Protein AF-W2VGJ0-F1 (afdb_monomer_lite)

Radius of gyration: 17.11 Å; chains: 1; bounding box: 40×19×42 Å

Structure (mmCIF, N/CA/C/O backbone):
data_AF-W2VGJ0-F1
#
_entry.id   AF-W2VGJ0-F1
#
loop_
_atom_site.group_PDB
_atom_site.id
_atom_site.type_symbol
_atom_site.label_atom_id
_atom_site.label_alt_id
_atom_site.label_comp_id
_atom_site.label_asym_id
_atom_site.label_entity_id
_atom_site.label_seq_id
_atom_site.pdbx_PDB_ins_code
_atom_site.Cartn_x
_atom_site.Cartn_y
_atom_site.Cartn_z
_atom_site.occupancy
_atom_site.B_iso_or_equiv
_atom_site.auth_seq_id
_atom_site.auth_comp_id
_atom_site.auth_asym_id
_atom_site.auth_atom_id
_atom_site.pdbx_PDB_model_num
ATOM 1 N N . MET A 1 1 ? -12.781 10.292 15.314 1.00 55.88 1 MET A N 1
ATOM 2 C CA . MET A 1 1 ? -12.317 10.608 13.942 1.00 55.88 1 MET A CA 1
ATOM 3 C C . MET A 1 1 ? -12.882 9.555 13.000 1.00 55.88 1 MET A C 1
ATOM 5 O O . MET A 1 1 ? -12.708 8.381 13.288 1.00 55.88 1 MET A O 1
ATOM 9 N N . ASN A 1 2 ? -13.605 9.940 11.944 1.00 79.12 2 ASN A N 1
ATOM 10 C CA . ASN A 1 2 ? -14.225 8.993 11.007 1.00 79.12 2 ASN A CA 1
ATOM 11 C C . ASN A 1 2 ? -13.535 9.108 9.639 1.00 79.12 2 ASN A C 1
ATOM 13 O O . ASN A 1 2 ? -13.987 9.840 8.757 1.00 79.12 2 ASN A O 1
ATOM 17 N N . VAL A 1 3 ? -12.370 8.470 9.513 1.00 79.00 3 VAL A N 1
ATOM 18 C CA . VAL A 1 3 ? -11.575 8.483 8.280 1.00 79.00 3 VAL A CA 1
ATOM 19 C C . VAL A 1 3 ? -12.182 7.478 7.306 1.00 79.00 3 VAL A C 1
ATOM 21 O O . VAL A 1 3 ? -12.215 6.285 7.584 1.00 79.00 3 VAL A O 1
ATOM 24 N N . LYS A 1 4 ? -12.681 7.966 6.165 1.00 86.25 4 LYS A N 1
ATOM 25 C CA . LYS A 1 4 ? -13.308 7.123 5.130 1.00 86.25 4 LYS A CA 1
ATOM 26 C C . LYS A 1 4 ? -12.304 6.572 4.119 1.00 86.25 4 LYS A C 1
ATOM 28 O O . LYS A 1 4 ? -12.502 5.477 3.601 1.00 86.25 4 LYS A O 1
ATOM 33 N N . TYR A 1 5 ? -11.244 7.328 3.844 1.00 88.00 5 TYR A N 1
ATOM 34 C CA . TYR A 1 5 ? -10.240 7.000 2.837 1.00 88.00 5 TYR A CA 1
ATOM 35 C C . TYR A 1 5 ? -8.846 7.273 3.384 1.00 88.00 5 TYR A C 1
ATOM 37 O O . TYR A 1 5 ? -8.613 8.317 3.992 1.00 88.00 5 TYR A O 1
ATOM 45 N N . PHE A 1 6 ? -7.933 6.341 3.144 1.00 86.38 6 PHE A N 1
ATOM 46 C CA . PHE A 1 6 ? -6.525 6.455 3.488 1.00 86.38 6 PHE A CA 1
ATOM 47 C C . PHE A 1 6 ? -5.707 6.232 2.219 1.00 86.38 6 PHE A C 1
ATOM 49 O O . PHE A 1 6 ? -5.771 5.153 1.638 1.00 86.38 6 PHE A O 1
ATOM 56 N N . SER A 1 7 ? -4.983 7.255 1.766 1.00 88.50 7 SER A N 1
ATOM 57 C CA . SER A 1 7 ? -4.124 7.156 0.583 1.00 88.50 7 SER A CA 1
ATOM 58 C C . SER A 1 7 ? -2.686 6.901 1.016 1.00 88.50 7 SER A C 1
ATOM 60 O O . SER A 1 7 ? -2.152 7.681 1.804 1.00 88.50 7 SER A O 1
ATOM 62 N N . CYS A 1 8 ? -2.047 5.853 0.498 1.00 88.31 8 CYS A N 1
ATOM 63 C CA . CYS A 1 8 ? -0.636 5.579 0.771 1.00 88.31 8 CYS A CA 1
ATOM 64 C C . CYS A 1 8 ? 0.106 4.986 -0.428 1.00 88.31 8 CYS A C 1
ATOM 66 O O 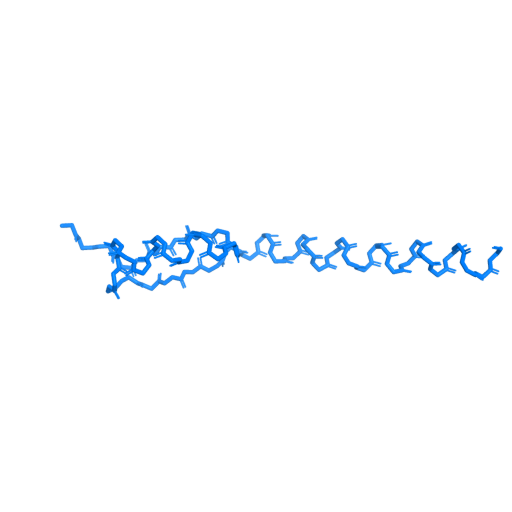. CYS A 1 8 ? -0.491 4.550 -1.415 1.00 88.31 8 CYS A O 1
ATOM 68 N N . ASP A 1 9 ? 1.433 4.976 -0.319 1.00 82.75 9 ASP A N 1
ATOM 69 C CA . ASP A 1 9 ? 2.301 4.253 -1.243 1.00 82.75 9 ASP A CA 1
ATOM 70 C C . ASP A 1 9 ? 2.092 2.726 -1.110 1.00 82.75 9 ASP A C 1
ATOM 72 O O . ASP A 1 9 ? 1.565 2.239 -0.106 1.00 82.75 9 ASP A O 1
ATOM 76 N N . MET A 1 10 ? 2.528 1.953 -2.107 1.00 83.19 10 MET A N 1
ATOM 77 C CA . MET A 1 10 ? 2.392 0.485 -2.178 1.00 83.19 10 MET A CA 1
ATOM 78 C C . MET A 1 10 ? 3.225 -0.280 -1.144 1.00 83.19 10 MET A C 1
ATOM 80 O O . MET A 1 10 ? 3.222 -1.511 -1.133 1.00 83.19 10 MET A O 1
ATOM 84 N N . ASN A 1 11 ? 3.972 0.411 -0.287 1.00 86.50 11 ASN A N 1
ATOM 85 C CA . ASN A 1 11 ? 4.824 -0.246 0.687 1.00 86.50 11 ASN A CA 1
ATOM 86 C C . ASN A 1 11 ? 3.984 -0.857 1.825 1.00 86.50 11 ASN A C 1
ATOM 88 O O . ASN A 1 11 ? 3.151 -0.200 2.454 1.00 86.50 11 ASN A O 1
ATOM 92 N N . LYS A 1 12 ? 4.249 -2.141 2.094 1.00 87.50 12 LYS A N 1
ATOM 93 C CA . LYS A 1 12 ? 3.555 -2.976 3.078 1.00 87.50 12 LYS A CA 1
ATOM 94 C C . LYS A 1 12 ? 3.484 -2.339 4.466 1.00 87.50 12 LYS A C 1
ATOM 96 O O . LYS A 1 12 ? 2.435 -2.405 5.096 1.00 87.50 12 LYS A O 1
ATOM 101 N N . THR A 1 13 ? 4.535 -1.641 4.895 1.00 89.56 13 THR A N 1
ATOM 102 C CA . THR A 1 13 ? 4.562 -0.945 6.188 1.00 89.56 13 THR A CA 1
ATOM 103 C C . THR A 1 13 ? 3.434 0.079 6.310 1.00 89.56 13 THR A C 1
ATOM 105 O O . THR A 1 13 ? 2.773 0.149 7.343 1.00 89.56 13 THR A O 1
ATOM 108 N N . PHE A 1 14 ? 3.152 0.842 5.250 1.00 88.19 14 PHE A N 1
ATOM 109 C CA . PHE A 1 14 ? 2.076 1.836 5.278 1.00 88.19 14 PHE A CA 1
ATOM 110 C C . PHE A 1 14 ? 0.695 1.190 5.253 1.00 88.19 14 PHE A C 1
ATOM 112 O O . PHE A 1 14 ? -0.218 1.689 5.906 1.00 88.19 14 PHE A O 1
ATOM 119 N N . ILE A 1 15 ? 0.548 0.063 4.555 1.00 87.75 15 ILE A N 1
ATOM 120 C CA . ILE A 1 15 ? -0.697 -0.713 4.532 1.00 87.75 15 ILE A CA 1
ATOM 121 C C . ILE A 1 15 ? -0.989 -1.296 5.920 1.00 87.75 15 ILE A C 1
ATOM 123 O O . ILE A 1 15 ? -2.130 -1.247 6.379 1.00 87.75 15 ILE A O 1
ATOM 127 N N . ASP A 1 16 ? 0.026 -1.818 6.604 1.00 90.50 16 ASP A N 1
ATOM 128 C CA . ASP A 1 16 ? -0.130 -2.414 7.933 1.00 90.50 16 ASP A CA 1
ATOM 129 C C . ASP A 1 16 ? -0.465 -1.348 8.987 1.00 90.50 16 ASP A C 1
ATOM 131 O O . ASP A 1 16 ? -1.367 -1.541 9.807 1.00 90.50 16 ASP A O 1
ATOM 135 N N . ILE A 1 17 ? 0.161 -0.169 8.903 1.00 90.44 17 ILE A N 1
ATOM 136 C CA . ILE A 1 17 ? -0.208 1.006 9.707 1.00 90.44 17 ILE A CA 1
ATOM 137 C C . ILE A 1 17 ? -1.658 1.413 9.408 1.00 90.44 17 ILE A C 1
ATOM 139 O O . ILE A 1 17 ? -2.456 1.566 10.331 1.00 90.44 17 ILE A O 1
ATOM 143 N N . ALA A 1 18 ? -2.048 1.523 8.136 1.00 88.38 18 ALA A N 1
ATOM 144 C CA . ALA A 1 18 ? -3.411 1.891 7.755 1.00 88.38 18 ALA A CA 1
ATOM 145 C C . ALA A 1 18 ? -4.458 0.947 8.353 1.00 88.38 18 ALA A C 1
ATOM 147 O O . ALA A 1 18 ? -5.466 1.399 8.888 1.00 88.38 18 ALA A O 1
ATOM 148 N N . LYS A 1 19 ? -4.194 -0.361 8.315 1.00 87.19 19 LYS A N 1
ATOM 149 C CA . LYS A 1 19 ? -5.074 -1.382 8.896 1.00 87.19 19 LYS A CA 1
ATOM 150 C C . LYS A 1 19 ? -5.130 -1.311 10.419 1.00 87.19 19 LYS A C 1
ATOM 152 O O . LYS A 1 19 ? -6.192 -1.537 10.989 1.00 87.19 19 LYS A O 1
ATOM 157 N N . THR A 1 20 ? -4.0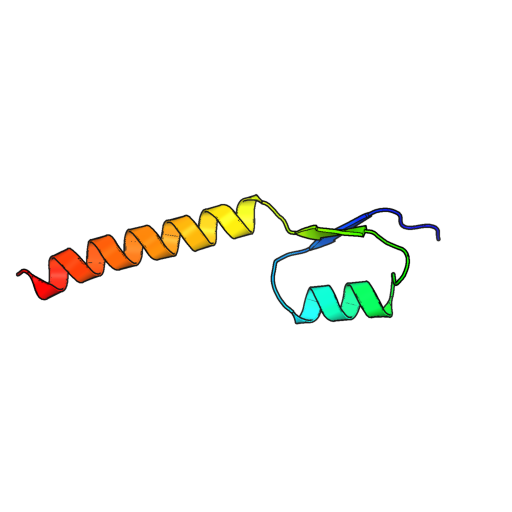09 -0.989 11.062 1.00 91.06 20 THR A N 1
ATOM 1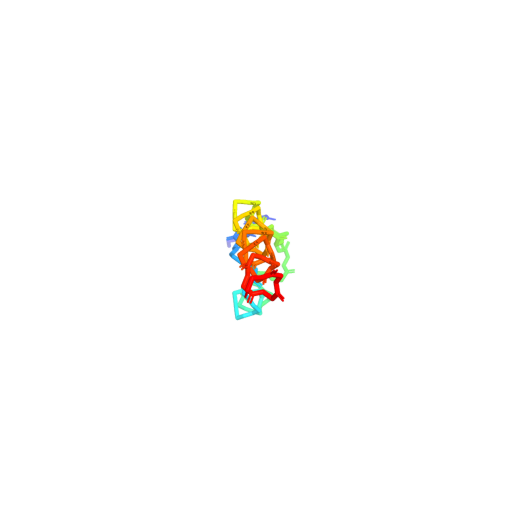58 C CA . THR A 1 20 ? -3.906 -0.920 12.527 1.00 91.06 20 THR A CA 1
ATOM 159 C C . THR A 1 20 ? -4.626 0.307 13.085 1.00 91.06 20 THR A C 1
ATOM 161 O O . THR A 1 20 ? -5.372 0.199 14.054 1.00 91.06 20 THR A O 1
ATOM 164 N N . TYR A 1 21 ? -4.437 1.473 12.464 1.00 87.38 21 TYR A N 1
ATOM 165 C CA . TYR A 1 21 ? -4.984 2.742 12.955 1.00 87.38 21 TYR A CA 1
ATOM 166 C C . TYR A 1 21 ? -6.356 3.087 12.357 1.00 87.38 21 TYR A C 1
ATOM 168 O O . TYR A 1 21 ? -7.148 3.782 12.995 1.00 87.38 21 TYR A O 1
ATOM 176 N N . PHE A 1 22 ? -6.663 2.597 11.152 1.00 87.12 22 PHE A N 1
ATOM 177 C CA . PHE A 1 22 ? -7.896 2.904 10.423 1.00 87.12 22 PHE A CA 1
ATOM 178 C C . PHE A 1 22 ? -8.543 1.644 9.819 1.00 87.12 22 PHE A C 1
ATOM 180 O O . PHE A 1 22 ? -8.710 1.556 8.601 1.00 87.12 22 PHE A O 1
ATOM 187 N N . PRO A 1 23 ? -8.992 0.683 10.648 1.00 83.31 23 PRO A N 1
ATOM 188 C CA . PRO A 1 23 ? -9.560 -0.583 10.169 1.00 83.31 23 PRO A CA 1
ATOM 189 C C . PRO A 1 23 ? -10.825 -0.410 9.311 1.00 83.31 23 PRO A C 1
ATOM 191 O O . PRO A 1 23 ? -11.129 -1.258 8.478 1.00 83.31 23 PRO A O 1
ATOM 194 N N . ASN A 1 24 ? -11.546 0.703 9.483 1.00 86.38 24 ASN A N 1
ATOM 195 C CA . ASN A 1 24 ? -12.779 1.010 8.750 1.00 86.38 24 ASN A CA 1
ATOM 196 C C . ASN A 1 24 ? -12.557 1.894 7.507 1.00 86.38 24 ASN A C 1
ATOM 198 O O . ASN A 1 24 ? -13.516 2.198 6.795 1.00 86.38 24 ASN A O 1
ATOM 202 N N . ALA A 1 25 ? -11.326 2.349 7.251 1.00 87.81 25 ALA A N 1
ATOM 203 C CA . ALA A 1 25 ? -11.027 3.214 6.116 1.00 87.81 25 ALA A CA 1
ATOM 204 C C . ALA A 1 25 ? -10.731 2.392 4.858 1.00 87.81 25 ALA A C 1
ATOM 206 O O . ALA A 1 25 ? -10.056 1.363 4.899 1.00 87.81 25 ALA A O 1
ATOM 207 N N . LYS A 1 26 ? -11.178 2.884 3.699 1.00 89.50 26 LYS A N 1
ATOM 208 C CA . LYS A 1 26 ? -10.760 2.329 2.410 1.00 89.50 26 LYS A CA 1
ATOM 209 C C . LYS A 1 26 ? -9.330 2.765 2.111 1.00 89.50 26 LYS A C 1
ATOM 211 O O . LYS A 1 26 ? -9.066 3.959 1.962 1.00 89.50 26 LYS A O 1
ATOM 216 N N . ILE A 1 27 ? -8.429 1.796 2.004 1.00 89.25 27 ILE A N 1
ATOM 217 C CA . ILE A 1 27 ? -7.029 2.025 1.642 1.00 89.25 27 ILE A CA 1
ATOM 218 C C . ILE A 1 27 ? -6.946 2.169 0.121 1.00 89.25 27 ILE A C 1
ATOM 220 O O . ILE A 1 27 ? -7.331 1.263 -0.617 1.00 89.25 27 ILE A O 1
ATOM 224 N N . VAL A 1 28 ? -6.469 3.318 -0.342 1.00 89.06 28 VAL A N 1
ATOM 225 C CA . VAL A 1 28 ? -6.271 3.642 -1.754 1.00 89.06 28 VAL A CA 1
ATOM 226 C C . VAL A 1 28 ? -4.775 3.735 -2.012 1.00 89.06 28 VAL A C 1
ATOM 228 O O . VAL A 1 28 ? -4.055 4.462 -1.332 1.00 89.06 28 VAL A O 1
ATOM 231 N N . VAL A 1 29 ? -4.313 2.987 -3.005 1.00 87.62 29 VAL A N 1
ATOM 232 C CA . VAL A 1 29 ? -2.923 3.030 -3.451 1.00 87.62 29 VAL A CA 1
ATOM 233 C C . VAL A 1 29 ? -2.743 4.169 -4.451 1.00 87.62 29 VAL A C 1
ATOM 235 O O . VAL A 1 29 ? -3.568 4.347 -5.351 1.00 87.62 29 VAL A O 1
ATOM 238 N N . ASP A 1 30 ? -1.653 4.923 -4.324 1.00 85.75 30 ASP A N 1
ATOM 239 C CA . ASP A 1 30 ? -1.337 5.996 -5.263 1.00 85.75 30 ASP A CA 1
ATOM 240 C C . ASP A 1 30 ? -1.001 5.460 -6.673 1.00 85.75 30 ASP A C 1
ATOM 242 O O . ASP A 1 30 ? -0.027 4.732 -6.890 1.00 85.75 30 ASP A O 1
ATOM 246 N N . ARG A 1 31 ? -1.806 5.882 -7.658 1.00 85.81 31 ARG A N 1
ATOM 247 C CA . ARG A 1 31 ? -1.644 5.545 -9.081 1.00 85.81 31 ARG A CA 1
ATOM 248 C C . ARG A 1 31 ? -0.313 6.028 -9.660 1.00 85.81 31 ARG A C 1
ATOM 250 O O . ARG A 1 31 ? 0.239 5.352 -10.525 1.00 85.81 31 ARG A O 1
ATOM 257 N N . TYR A 1 32 ? 0.210 7.164 -9.201 1.00 86.50 32 TYR A N 1
ATOM 258 C CA . TYR A 1 32 ? 1.476 7.713 -9.690 1.00 86.50 32 TYR A CA 1
ATOM 259 C C . TYR A 1 32 ? 2.647 6.784 -9.361 1.00 86.50 32 TYR A C 1
ATOM 261 O O . TYR A 1 32 ? 3.471 6.476 -10.224 1.00 86.50 32 TYR A O 1
ATOM 269 N N . HIS A 1 33 ? 2.681 6.279 -8.127 1.00 85.12 33 HIS A N 1
ATOM 270 C CA . HIS A 1 33 ? 3.719 5.364 -7.669 1.00 85.12 33 HIS A CA 1
ATOM 271 C C . HIS A 1 33 ? 3.706 4.060 -8.477 1.00 85.12 33 HIS A C 1
ATOM 273 O O . HIS A 1 33 ? 4.770 3.570 -8.852 1.00 85.12 33 HIS A O 1
ATOM 279 N N . PHE A 1 34 ? 2.520 3.542 -8.815 1.00 84.81 34 PHE A N 1
ATOM 280 C CA . PHE A 1 34 ? 2.372 2.342 -9.643 1.00 84.81 34 PHE A CA 1
ATOM 281 C C . PHE A 1 34 ? 2.895 2.553 -11.063 1.00 84.81 34 PHE A C 1
ATOM 283 O O . PHE A 1 34 ? 3.753 1.801 -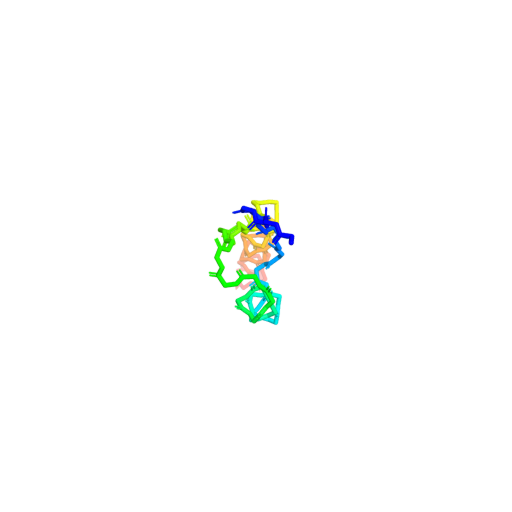11.522 1.00 84.81 34 PHE A O 1
ATOM 290 N N . ILE A 1 35 ? 2.437 3.613 -11.733 1.00 89.75 35 ILE A N 1
ATOM 291 C CA . ILE A 1 35 ? 2.842 3.921 -13.109 1.00 89.75 35 ILE A CA 1
ATOM 292 C C . ILE A 1 35 ? 4.358 4.117 -13.195 1.00 89.75 35 ILE A C 1
ATOM 294 O O . ILE A 1 35 ? 4.988 3.589 -14.106 1.00 89.75 35 ILE A O 1
ATOM 298 N N . ARG A 1 36 ? 4.965 4.805 -12.221 1.00 88.69 36 ARG A N 1
ATOM 299 C CA . ARG A 1 36 ? 6.418 5.003 -12.171 1.00 88.69 36 ARG A CA 1
ATOM 300 C C . ARG A 1 36 ? 7.190 3.689 -12.021 1.00 88.69 36 ARG A C 1
ATOM 302 O O . ARG A 1 36 ? 8.187 3.506 -12.708 1.00 88.69 36 ARG A O 1
ATOM 309 N N . GLN A 1 37 ? 6.736 2.776 -11.158 1.00 87.25 37 GLN A N 1
ATOM 310 C CA . GLN A 1 37 ? 7.379 1.464 -10.992 1.00 87.25 37 GLN A CA 1
ATOM 311 C C . GLN A 1 37 ? 7.286 0.619 -12.268 1.00 87.25 37 GLN A C 1
ATOM 313 O O . GLN A 1 37 ? 8.274 0.016 -12.681 1.00 87.25 37 GLN A O 1
ATOM 318 N N . VAL A 1 38 ? 6.125 0.625 -12.931 1.00 89.06 38 VAL A N 1
ATOM 319 C CA . VAL A 1 38 ? 5.939 -0.048 -14.227 1.00 89.06 38 VAL A CA 1
ATOM 320 C C . VAL A 1 38 ? 6.849 0.567 -15.289 1.00 89.06 38 VAL A C 1
ATOM 322 O O . VAL A 1 38 ? 7.533 -0.156 -16.007 1.00 89.06 38 VAL A O 1
ATOM 325 N N . TYR A 1 39 ? 6.910 1.895 -15.359 1.00 91.75 39 TYR A N 1
ATOM 326 C CA . TYR A 1 39 ? 7.751 2.605 -16.316 1.00 91.75 39 TYR A CA 1
ATOM 327 C C . TYR A 1 39 ? 9.243 2.283 -16.123 1.00 91.75 39 TYR A C 1
ATOM 329 O O . TYR A 1 39 ? 9.923 1.933 -17.084 1.00 91.75 39 TYR A O 1
ATOM 337 N N . TRP A 1 40 ? 9.739 2.281 -14.880 1.00 89.44 40 TRP A N 1
ATOM 338 C CA . TRP A 1 40 ? 11.114 1.867 -14.576 1.00 89.44 40 TRP A CA 1
ATOM 339 C C . TRP A 1 40 ? 11.401 0.405 -14.922 1.00 89.44 40 TRP A C 1
ATOM 341 O O . TRP A 1 40 ? 12.498 0.099 -15.389 1.00 89.44 40 TRP A O 1
ATOM 351 N N . ALA A 1 41 ? 10.445 -0.503 -14.706 1.00 86.19 41 ALA A N 1
ATOM 352 C CA . ALA A 1 41 ? 10.604 -1.902 -15.095 1.00 86.19 41 ALA A CA 1
ATOM 353 C C . ALA A 1 41 ? 10.772 -2.038 -16.619 1.00 86.19 41 ALA A C 1
ATOM 355 O O . ALA A 1 41 ? 11.705 -2.700 -17.075 1.00 86.19 41 ALA A O 1
ATOM 356 N N . LEU A 1 42 ? 9.945 -1.330 -17.394 1.00 88.56 42 LEU A N 1
ATOM 357 C CA . LEU A 1 42 ? 10.017 -1.311 -18.857 1.00 88.56 42 LEU A CA 1
ATOM 358 C C . LEU A 1 42 ? 11.319 -0.674 -19.377 1.00 88.56 42 LEU A C 1
ATOM 360 O O . LEU A 1 42 ? 11.959 -1.216 -20.280 1.00 88.56 42 LEU A O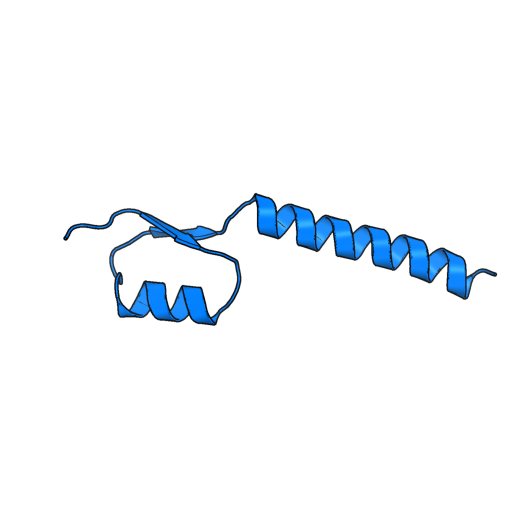 1
ATOM 364 N N . GLU A 1 43 ? 11.761 0.447 -18.798 1.00 83.44 43 GLU A N 1
ATOM 365 C CA . GLU A 1 43 ? 13.044 1.072 -19.160 1.00 83.44 43 GLU A CA 1
ATOM 366 C C . GLU A 1 43 ? 14.240 0.163 -18.846 1.00 83.44 43 GLU A C 1
ATOM 368 O O . GLU A 1 43 ? 15.191 0.071 -19.634 1.00 83.44 43 GLU A O 1
ATOM 373 N N . LYS A 1 44 ? 14.195 -0.546 -17.713 1.00 78.38 44 LYS A N 1
ATOM 374 C CA . LYS A 1 44 ? 15.242 -1.491 -17.321 1.00 78.38 44 LYS A CA 1
ATOM 375 C C . LYS A 1 44 ? 15.327 -2.671 -18.288 1.00 78.38 44 LYS A C 1
ATOM 377 O O . LYS A 1 44 ? 16.437 -3.040 -18.666 1.00 78.38 44 LYS A O 1
ATOM 382 N N . GLU A 1 45 ? 14.199 -3.235 -18.716 1.00 61.66 45 GLU A N 1
ATOM 383 C CA . GLU A 1 45 ? 14.173 -4.319 -19.708 1.00 61.66 45 GLU A CA 1
ATOM 384 C C . GLU A 1 45 ? 14.707 -3.867 -21.071 1.00 61.66 45 GLU A C 1
ATOM 386 O O . GLU A 1 45 ? 15.552 -4.545 -21.655 1.00 61.66 45 GLU A O 1
ATOM 391 N N . SER A 1 46 ? 14.312 -2.680 -21.537 1.00 63.03 46 SER A N 1
ATOM 392 C 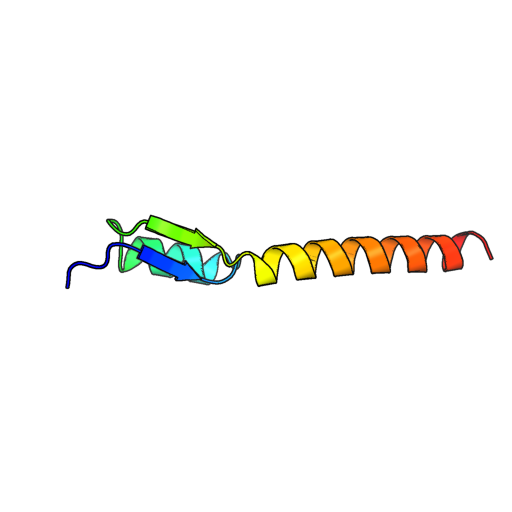CA . SER A 1 46 ? 14.841 -2.084 -22.773 1.00 63.03 46 SER A CA 1
ATOM 393 C C . SER A 1 46 ? 16.362 -1.874 -22.715 1.00 63.03 46 SER A C 1
ATOM 395 O O . SER A 1 46 ? 17.084 -2.136 -23.681 1.00 63.03 46 SER A O 1
ATOM 397 N N . THR A 1 47 ? 16.882 -1.464 -21.555 1.00 59.69 47 THR A N 1
ATOM 398 C CA . THR A 1 47 ? 18.325 -1.266 -21.346 1.00 59.69 47 THR A CA 1
ATOM 399 C C . THR A 1 47 ? 19.085 -2.591 -21.231 1.00 59.69 47 THR A C 1
ATOM 401 O O . THR A 1 47 ? 20.194 -2.710 -21.751 1.00 59.69 47 THR A O 1
ATOM 404 N N . LEU A 1 48 ? 18.501 -3.603 -20.580 1.00 58.81 48 LEU A N 1
ATOM 405 C CA . LEU A 1 48 ? 19.064 -4.955 -20.507 1.00 58.81 48 LEU A CA 1
ATOM 406 C C . LEU A 1 48 ? 19.115 -5.612 -21.886 1.00 58.81 48 LEU A C 1
ATOM 408 O O . LEU A 1 48 ? 20.145 -6.175 -22.241 1.00 58.81 48 LEU A O 1
ATOM 412 N N . HIS A 1 49 ? 18.063 -5.479 -22.695 1.00 57.31 49 HIS A N 1
ATOM 413 C CA . HIS A 1 49 ? 18.045 -6.013 -24.054 1.00 57.31 49 HIS A CA 1
ATOM 414 C C . HIS A 1 49 ? 19.178 -5.419 -24.908 1.00 57.31 49 HIS A C 1
ATOM 416 O O . HIS A 1 49 ? 19.898 -6.154 -25.576 1.00 57.31 49 HIS A O 1
ATOM 422 N N . LYS A 1 50 ? 19.441 -4.110 -24.792 1.00 58.00 50 LYS A N 1
ATOM 423 C CA . LYS A 1 50 ? 20.580 -3.461 -25.467 1.00 58.00 50 LYS A CA 1
ATOM 424 C C . LYS A 1 50 ? 21.958 -3.873 -24.934 1.00 58.00 50 LYS A C 1
ATOM 426 O O . LYS A 1 50 ? 22.935 -3.675 -25.638 1.00 58.00 50 LYS A O 1
ATOM 431 N N . ARG A 1 51 ? 22.067 -4.412 -23.716 1.00 56.97 51 ARG A N 1
ATOM 432 C CA . ARG A 1 51 ? 23.343 -4.898 -23.149 1.00 56.97 51 ARG A CA 1
ATOM 433 C C . ARG A 1 51 ? 23.617 -6.379 -23.397 1.00 56.97 51 ARG A C 1
ATOM 435 O O . ARG A 1 51 ? 24.740 -6.806 -23.195 1.00 56.97 51 ARG A O 1
ATOM 442 N N . VAL A 1 52 ? 22.597 -7.164 -23.736 1.00 59.28 52 VAL A N 1
ATOM 443 C CA . VAL A 1 52 ? 22.732 -8.611 -23.992 1.00 59.28 52 VAL A CA 1
ATOM 444 C C . VAL A 1 52 ? 22.857 -8.900 -25.493 1.00 59.28 52 VAL A C 1
ATOM 446 O O . VAL A 1 52 ? 23.368 -9.945 -25.877 1.00 59.28 52 VAL A O 1
ATOM 449 N N . VAL A 1 53 ? 22.396 -7.975 -26.342 1.00 57.12 53 VAL A N 1
ATOM 450 C CA . VAL A 1 53 ? 22.403 -8.113 -27.810 1.00 57.12 53 VAL A CA 1
ATOM 451 C C . VAL A 1 53 ? 23.611 -7.417 -28.474 1.00 57.12 53 VAL A C 1
ATOM 453 O O . VAL A 1 53 ? 23.841 -7.627 -29.662 1.00 57.12 53 VAL A O 1
ATOM 456 N N . TYR A 1 54 ? 24.413 -6.649 -27.725 1.00 49.19 54 TYR A N 1
ATOM 457 C CA . TYR A 1 54 ? 25.684 -6.057 -28.176 1.00 49.19 54 TYR A CA 1
ATOM 458 C C . TYR A 1 54 ? 26.848 -6.518 -27.304 1.00 49.19 54 TYR A C 1
ATOM 460 O O . TYR A 1 54 ? 26.640 -6.608 -26.073 1.00 49.19 54 TYR A O 1
#

Foldseek 3Di:
DQAAADEDAPDPVVVVVCCVVPVNHHYHHDPVNVVVVVVVVVVVVVVVVVVVVD

Sequence (54 aa):
MNVKYFSCDMNKTFIDIAKTYFPNAKIVVDRYHFIRQVYWALEKESTLHKRVVY

pLDDT: mean 80.99, std 12.08, range [49.19, 91.75]

Secondary structure (DSSP, 8-state):
----EEEE-S-HHHHHHHHHH-TTSEEEE-HHHHHHHHHHHHHHHHHHHHHH--